Protein AF-A0A936H5B8-F1 (afdb_monomer_lite)

Sequence (161 aa):
MITSVNTLYYQMEAILALGVAGDARPLFEKAIRDHIKKVVDFGRRTDANAVAPPITLPDGRVLNTDAYVASWLARFDGASTNTAKLNVVLKQLWFSSWGAGIDSYNAFRRTGLPNTIQDPIFAPRKFPLRLPYPQEELTLNPNASQFKDVVYDRDAIFWDK

Structure (mmCIF, N/CA/C/O backbone):
data_AF-A0A936H5B8-F1
#
_entry.id   AF-A0A936H5B8-F1
#
loop_
_atom_site.group_PDB
_atom_site.id
_atom_site.type_symbol
_atom_site.label_atom_id
_atom_site.label_alt_id
_atom_site.label_comp_id
_atom_site.label_asym_id
_atom_site.label_entity_id
_atom_site.label_seq_id
_atom_site.pdbx_PDB_ins_code
_atom_site.Cartn_x
_atom_site.Cartn_y
_atom_site.Cartn_z
_atom_site.occupancy
_atom_site.B_iso_or_equiv
_atom_site.auth_seq_id
_atom_site.auth_comp_id
_atom_site.auth_asym_id
_atom_site.auth_atom_id
_atom_site.pdbx_PDB_model_num
ATOM 1 N N . MET A 1 1 ? -13.325 6.760 -2.803 1.00 69.50 1 MET A N 1
ATOM 2 C CA . MET A 1 1 ? -13.229 6.401 -4.236 1.00 69.50 1 MET A CA 1
ATOM 3 C C . MET A 1 1 ? -12.281 5.218 -4.325 1.00 69.50 1 MET A C 1
ATOM 5 O O . MET A 1 1 ? -11.243 5.297 -3.692 1.00 69.50 1 MET A O 1
ATOM 9 N N . ILE A 1 2 ? -12.631 4.148 -5.041 1.00 83.31 2 ILE A N 1
ATOM 10 C CA . ILE A 1 2 ? -11.773 2.960 -5.208 1.00 83.31 2 ILE A CA 1
ATOM 11 C C . ILE A 1 2 ? -11.255 2.948 -6.647 1.00 83.31 2 ILE A C 1
ATOM 13 O O . ILE A 1 2 ? -12.024 3.199 -7.574 1.00 83.31 2 ILE A O 1
ATOM 17 N N . THR A 1 3 ? -9.963 2.679 -6.840 1.00 87.94 3 THR A N 1
ATOM 18 C CA . THR A 1 3 ? -9.367 2.516 -8.175 1.00 87.94 3 THR A CA 1
ATOM 19 C C . THR A 1 3 ? -9.149 1.041 -8.511 1.00 87.94 3 THR A C 1
ATOM 21 O O . THR A 1 3 ? -9.069 0.200 -7.617 1.00 87.94 3 THR A O 1
ATOM 24 N N . SER A 1 4 ? -8.985 0.723 -9.798 1.00 91.06 4 SER A N 1
ATOM 25 C CA . SER A 1 4 ? -8.645 -0.635 -10.250 1.00 91.06 4 SER A CA 1
ATOM 26 C C . SER A 1 4 ? -7.364 -1.178 -9.603 1.00 91.06 4 SER A C 1
ATOM 28 O O . SER A 1 4 ? -7.282 -2.363 -9.296 1.00 91.06 4 SER A O 1
ATOM 30 N N . VAL A 1 5 ? -6.385 -0.306 -9.343 1.00 92.50 5 VAL A N 1
ATOM 31 C CA . VAL A 1 5 ? -5.140 -0.650 -8.644 1.00 92.50 5 VAL A CA 1
ATOM 32 C C . VAL A 1 5 ? -5.414 -1.030 -7.182 1.00 92.50 5 VAL A C 1
ATOM 34 O O . VAL A 1 5 ? -4.864 -2.018 -6.704 1.00 92.50 5 VAL A O 1
ATOM 37 N N . ASN A 1 6 ? -6.307 -0.317 -6.480 1.00 91.06 6 ASN A N 1
ATOM 38 C CA . ASN A 1 6 ? -6.684 -0.676 -5.104 1.00 91.06 6 ASN A CA 1
ATOM 39 C C . ASN A 1 6 ? -7.322 -2.068 -5.039 1.00 91.06 6 ASN A C 1
ATOM 41 O O . ASN A 1 6 ? -6.999 -2.848 -4.148 1.00 91.06 6 ASN A O 1
ATOM 45 N N . THR A 1 7 ? -8.174 -2.410 -6.009 1.00 93.88 7 THR A N 1
ATOM 46 C CA . THR A 1 7 ? -8.798 -3.738 -6.080 1.00 93.88 7 THR A CA 1
ATOM 47 C C . THR A 1 7 ? -7.762 -4.861 -6.158 1.00 93.88 7 THR A C 1
ATOM 49 O O . THR A 1 7 ? -7.933 -5.876 -5.486 1.00 93.88 7 THR A O 1
ATOM 52 N N . LEU A 1 8 ? -6.666 -4.672 -6.903 1.00 96.81 8 LEU A N 1
ATOM 53 C CA . LEU A 1 8 ? -5.576 -5.654 -6.969 1.00 96.81 8 LEU A CA 1
ATOM 54 C C . LEU A 1 8 ? -4.917 -5.854 -5.597 1.00 96.81 8 LEU A C 1
ATOM 56 O O . LEU A 1 8 ? -4.658 -6.990 -5.205 1.00 96.81 8 LEU A O 1
ATOM 60 N N . TYR A 1 9 ? -4.699 -4.777 -4.834 1.00 95.81 9 TYR A N 1
ATOM 61 C CA . TYR A 1 9 ? -4.158 -4.874 -3.474 1.00 95.81 9 TYR A CA 1
ATOM 62 C C . TYR A 1 9 ? -5.076 -5.640 -2.523 1.00 95.81 9 TYR A C 1
ATOM 64 O O . TYR A 1 9 ? -4.596 -6.502 -1.790 1.00 95.81 9 TYR A O 1
ATOM 72 N N . TYR A 1 10 ? -6.386 -5.405 -2.580 1.00 94.88 10 TYR A N 1
ATOM 73 C CA . TYR A 1 10 ? -7.338 -6.139 -1.743 1.00 94.88 10 TYR A CA 1
ATOM 74 C C . TYR A 1 10 ? -7.454 -7.619 -2.134 1.00 94.88 10 TYR A C 1
ATOM 76 O O . TYR A 1 10 ? -7.588 -8.472 -1.260 1.00 94.88 10 TYR A O 1
ATOM 84 N N . GLN A 1 11 ? -7.348 -7.952 -3.426 1.00 97.00 11 GLN A N 1
ATOM 85 C CA . GLN A 1 11 ? -7.287 -9.346 -3.883 1.00 97.00 11 GLN A CA 1
ATOM 86 C C . GLN A 1 11 ? -6.028 -10.054 -3.375 1.00 97.00 11 GLN A C 1
ATOM 88 O O . GLN A 1 11 ? -6.115 -11.160 -2.845 1.00 97.00 11 GLN A O 1
ATOM 93 N N . MET A 1 12 ? -4.863 -9.410 -3.492 1.00 97.75 12 MET A N 1
ATOM 94 C CA . MET A 1 12 ? -3.607 -9.952 -2.966 1.00 97.75 12 MET A CA 1
ATOM 95 C C . MET A 1 12 ? -3.665 -10.162 -1.459 1.00 97.75 12 MET A C 1
ATOM 97 O O . MET A 1 12 ? -3.201 -11.182 -0.959 1.00 97.75 12 MET A O 1
ATOM 101 N N . GLU A 1 13 ? -4.255 -9.219 -0.732 1.00 96.50 13 GLU A N 1
ATOM 102 C CA . GLU A 1 13 ? -4.440 -9.363 0.700 1.00 96.50 13 GLU A CA 1
ATOM 103 C C . GLU A 1 13 ? -5.371 -10.526 1.052 1.00 96.50 13 GLU A C 1
ATOM 105 O O . GLU A 1 13 ? -5.046 -11.307 1.940 1.00 96.50 13 GLU A O 1
ATOM 110 N N . ALA A 1 14 ? -6.485 -10.700 0.338 1.00 97.06 14 ALA A N 1
ATOM 111 C CA . ALA A 1 14 ? -7.370 -11.841 0.553 1.00 97.06 14 ALA A CA 1
ATOM 112 C C . ALA A 1 14 ? -6.644 -13.181 0.324 1.00 97.06 14 ALA A C 1
ATOM 114 O O . ALA A 1 14 ? -6.810 -14.117 1.107 1.00 97.06 14 ALA A O 1
ATOM 115 N N . ILE A 1 15 ? -5.787 -13.262 -0.699 1.00 98.06 15 ILE A N 1
ATOM 116 C CA . ILE A 1 15 ? -4.965 -14.451 -0.971 1.00 98.06 15 ILE A CA 1
ATOM 117 C C . ILE A 1 15 ? -3.962 -14.693 0.168 1.00 98.06 15 ILE A C 1
ATOM 119 O O . ILE A 1 15 ? -3.866 -15.800 0.695 1.00 98.06 15 ILE A O 1
ATOM 123 N N . LEU A 1 16 ? -3.220 -13.660 0.575 1.00 97.12 16 LEU 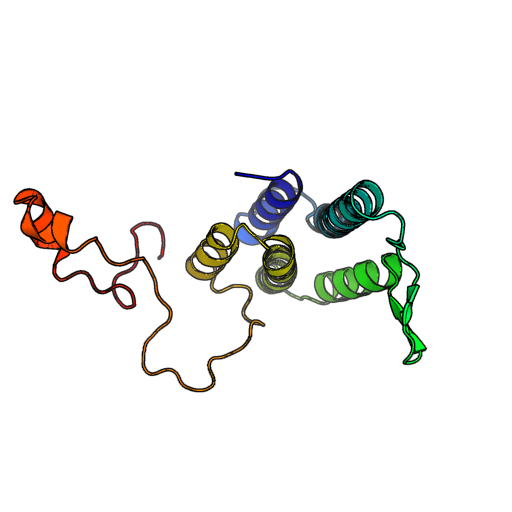A N 1
ATOM 124 C CA . LEU A 1 16 ? -2.107 -13.796 1.518 1.00 97.12 16 LEU A CA 1
ATOM 125 C C . LEU A 1 16 ? -2.558 -13.921 2.981 1.00 97.12 16 LEU A C 1
ATOM 127 O O . LEU A 1 16 ? -1.944 -14.674 3.736 1.00 97.12 16 LEU A O 1
ATOM 131 N N . ALA A 1 17 ? -3.604 -13.199 3.388 1.00 95.56 17 ALA A N 1
ATOM 132 C CA . ALA A 1 17 ? -4.056 -13.119 4.778 1.00 95.56 17 ALA A CA 1
ATOM 133 C C . ALA A 1 17 ? -5.248 -14.032 5.093 1.00 95.56 17 ALA A C 1
ATOM 135 O O . ALA A 1 17 ? -5.339 -14.537 6.208 1.00 95.56 17 ALA A O 1
ATOM 136 N N . LEU A 1 18 ? -6.165 -14.235 4.138 1.00 94.19 18 LEU A N 1
ATOM 137 C CA . LEU A 1 18 ? -7.409 -14.987 4.364 1.00 94.19 18 LEU A CA 1
ATOM 138 C C . LEU A 1 18 ? -7.386 -16.395 3.753 1.00 94.19 18 LEU A C 1
ATOM 140 O O . LEU A 1 18 ? -8.339 -17.149 3.934 1.00 94.19 18 LEU A O 1
ATOM 144 N N . GLY A 1 19 ? -6.320 -16.759 3.031 1.00 90.56 19 GLY A N 1
ATOM 145 C CA . GLY A 1 19 ? -6.185 -18.076 2.404 1.00 90.56 19 GLY A CA 1
ATOM 146 C C . GLY A 1 19 ? -7.120 -18.292 1.212 1.00 90.56 19 GLY A C 1
ATOM 147 O O . GLY A 1 19 ? -7.428 -19.435 0.875 1.00 90.56 19 GLY A O 1
ATOM 148 N N . VAL A 1 20 ? -7.591 -17.215 0.574 1.00 96.75 20 VAL A N 1
ATOM 149 C CA . VAL A 1 20 ? -8.364 -17.313 -0.671 1.00 96.75 20 VAL A CA 1
ATOM 150 C C . VAL A 1 20 ? -7.476 -17.897 -1.774 1.00 96.75 20 VAL A C 1
ATOM 152 O O . VAL A 1 20 ? -6.314 -17.518 -1.912 1.00 96.75 20 VAL A O 1
ATOM 155 N N . ALA A 1 21 ? -8.019 -18.814 -2.577 1.00 95.81 21 ALA A N 1
ATOM 156 C CA . ALA A 1 21 ? -7.286 -19.413 -3.688 1.00 95.81 21 ALA A CA 1
ATOM 157 C C . ALA A 1 21 ? -6.874 -18.354 -4.731 1.00 95.81 21 ALA A C 1
ATOM 159 O O . ALA A 1 21 ? -7.692 -17.539 -5.158 1.00 95.81 21 ALA A O 1
ATOM 160 N N . GLY A 1 22 ? -5.614 -18.390 -5.168 1.00 95.06 22 GLY A N 1
ATOM 161 C CA . GLY A 1 22 ? -5.080 -17.497 -6.196 1.00 95.06 22 GLY A CA 1
ATOM 162 C C . GLY A 1 22 ? -3.563 -17.340 -6.114 1.00 95.06 22 GLY A C 1
ATOM 163 O O . GLY A 1 22 ? -2.930 -17.829 -5.181 1.00 95.06 22 GLY A O 1
ATOM 164 N N . ASP A 1 23 ? -2.987 -16.636 -7.090 1.00 96.25 23 ASP A N 1
ATOM 165 C CA . ASP A 1 23 ? -1.571 -16.258 -7.096 1.00 96.25 23 ASP A CA 1
ATOM 166 C C . ASP A 1 23 ? -1.431 -14.734 -6.967 1.00 96.25 23 ASP A C 1
ATOM 168 O O . ASP A 1 23 ? -1.849 -13.970 -7.840 1.00 96.25 23 ASP A O 1
ATOM 172 N N . ALA A 1 24 ? -0.846 -14.286 -5.854 1.00 97.88 24 ALA A N 1
ATOM 173 C CA . ALA A 1 24 ? -0.652 -12.869 -5.567 1.00 97.88 24 ALA A CA 1
ATOM 174 C C . ALA A 1 24 ? 0.491 -12.240 -6.384 1.00 97.88 24 ALA A C 1
ATOM 176 O O . ALA A 1 24 ? 0.477 -11.032 -6.614 1.00 97.88 24 ALA A O 1
ATOM 177 N N . ARG A 1 25 ? 1.469 -13.023 -6.856 1.00 97.94 25 ARG A N 1
ATOM 178 C CA . ARG A 1 25 ? 2.651 -12.501 -7.558 1.00 97.94 25 ARG A CA 1
ATOM 179 C C . ARG A 1 25 ? 2.326 -11.785 -8.884 1.00 97.94 25 ARG A C 1
ATOM 181 O O . ARG A 1 25 ? 2.783 -10.652 -9.052 1.00 97.94 25 ARG A O 1
ATOM 188 N N . PRO A 1 26 ? 1.537 -12.353 -9.821 1.00 98.38 26 PRO A N 1
ATOM 189 C CA . PRO A 1 26 ? 1.174 -11.659 -11.059 1.00 98.38 26 PRO A CA 1
ATOM 190 C C . PRO A 1 26 ? 0.263 -10.450 -10.806 1.00 98.38 26 PRO A C 1
ATOM 192 O O . PRO A 1 26 ? 0.360 -9.446 -11.513 1.00 98.38 26 PRO A O 1
ATOM 195 N N . LEU A 1 27 ? -0.588 -10.502 -9.774 1.00 98.38 27 LEU A N 1
ATOM 196 C CA . LEU A 1 27 ? -1.396 -9.350 -9.357 1.00 98.38 27 LEU A CA 1
ATOM 197 C C . LEU A 1 27 ? -0.512 -8.211 -8.840 1.00 98.38 27 LEU A C 1
ATOM 199 O O . LEU A 1 27 ? -0.787 -7.046 -9.129 1.00 98.38 27 LEU A O 1
ATOM 203 N N . PHE A 1 28 ? 0.564 -8.545 -8.125 1.00 98.50 28 PHE A N 1
ATOM 204 C CA . PHE A 1 28 ? 1.510 -7.575 -7.591 1.00 98.50 28 PHE A CA 1
ATOM 205 C C . PHE A 1 28 ? 2.256 -6.844 -8.701 1.00 98.50 28 PHE A C 1
ATOM 207 O O . PHE A 1 28 ? 2.279 -5.613 -8.722 1.00 98.50 28 PHE A O 1
ATOM 214 N N . GLU A 1 29 ? 2.789 -7.587 -9.673 1.00 98.44 29 GLU A N 1
ATOM 215 C CA . GLU A 1 29 ? 3.400 -7.000 -10.865 1.00 98.44 29 GLU A CA 1
ATOM 216 C C . GLU A 1 29 ? 2.426 -6.063 -11.588 1.00 98.44 29 GLU A C 1
ATOM 218 O O . GLU A 1 29 ? 2.759 -4.911 -11.887 1.00 98.44 29 GLU A O 1
ATOM 223 N N . LYS A 1 30 ? 1.200 -6.542 -11.826 1.00 98.19 30 LYS A N 1
ATOM 224 C CA . LYS A 1 30 ? 0.162 -5.777 -12.513 1.00 98.19 30 LYS A CA 1
ATOM 225 C C . LYS A 1 30 ? -0.179 -4.483 -11.773 1.00 98.19 30 LYS A C 1
ATOM 227 O O . LYS A 1 30 ? -0.278 -3.439 -12.411 1.00 98.19 30 LYS A O 1
ATOM 232 N N . ALA A 1 31 ? -0.315 -4.524 -10.448 1.00 97.38 31 ALA A N 1
ATOM 233 C CA . ALA A 1 31 ? -0.651 -3.351 -9.641 1.00 97.38 31 ALA A CA 1
ATOM 234 C C . ALA A 1 31 ? 0.399 -2.238 -9.771 1.00 97.38 31 ALA A C 1
ATOM 236 O O . ALA A 1 31 ? 0.044 -1.074 -9.976 1.00 97.38 31 ALA A O 1
ATOM 237 N N . ILE A 1 32 ? 1.688 -2.595 -9.719 1.00 97.69 32 ILE A N 1
ATOM 238 C CA . ILE A 1 32 ? 2.793 -1.638 -9.864 1.00 97.69 32 ILE A CA 1
ATOM 239 C C . ILE A 1 32 ? 2.798 -1.039 -11.276 1.00 97.69 32 ILE A C 1
ATOM 241 O O . ILE A 1 32 ? 2.863 0.184 -11.435 1.00 97.69 32 ILE A O 1
ATOM 245 N N . ARG A 1 33 ? 2.703 -1.888 -12.307 1.00 97.62 33 ARG A N 1
ATOM 246 C CA . ARG A 1 33 ? 2.729 -1.455 -13.712 1.00 97.62 33 ARG A CA 1
ATOM 247 C C . ARG A 1 33 ? 1.547 -0.552 -14.055 1.00 97.62 33 ARG A C 1
ATOM 249 O O . ARG A 1 33 ? 1.755 0.510 -14.640 1.00 97.62 33 ARG A O 1
ATOM 256 N N . ASP A 1 34 ? 0.337 -0.925 -13.648 1.00 96.50 34 ASP A N 1
ATOM 257 C CA . ASP A 1 34 ? -0.876 -0.144 -13.900 1.00 96.50 34 ASP A CA 1
ATOM 258 C C . ASP A 1 34 ? -0.825 1.221 -13.206 1.00 96.50 34 ASP A C 1
ATOM 260 O O . ASP A 1 34 ? -1.211 2.234 -13.794 1.00 96.50 34 ASP A O 1
ATOM 264 N N . HIS A 1 35 ? -0.312 1.274 -11.972 1.00 95.19 35 HIS A N 1
ATOM 265 C CA . HIS A 1 35 ? -0.154 2.535 -11.256 1.00 95.19 35 HIS A CA 1
ATOM 266 C C . HIS A 1 35 ? 0.843 3.467 -11.956 1.00 95.19 35 HIS A C 1
ATOM 268 O O . HIS A 1 35 ? 0.526 4.630 -12.211 1.00 95.19 35 HIS A O 1
ATOM 274 N N . ILE A 1 36 ? 2.026 2.958 -12.319 1.00 95.44 36 ILE A N 1
ATOM 275 C CA . ILE A 1 36 ? 3.039 3.740 -13.041 1.00 95.44 36 ILE A CA 1
ATOM 276 C C . ILE A 1 36 ? 2.480 4.221 -14.383 1.00 95.44 36 ILE A C 1
ATOM 278 O O . ILE A 1 36 ? 2.596 5.405 -14.701 1.00 95.44 36 ILE A O 1
ATOM 282 N N . LYS A 1 37 ? 1.812 3.338 -15.136 1.00 95.25 37 LYS A N 1
ATOM 283 C CA . LYS A 1 37 ? 1.159 3.693 -16.398 1.00 95.25 37 LYS A CA 1
ATOM 284 C C . LYS A 1 37 ? 0.158 4.831 -16.208 1.00 95.25 37 LYS A C 1
ATOM 286 O O . LYS A 1 37 ? 0.209 5.802 -16.954 1.00 95.25 37 LYS A O 1
ATOM 291 N N . LYS A 1 38 ? -0.704 4.758 -15.189 1.00 93.75 38 LYS A N 1
ATOM 292 C CA . LYS A 1 38 ? -1.677 5.816 -14.884 1.00 93.75 38 LYS A CA 1
ATOM 293 C C . LYS A 1 38 ? -0.999 7.170 -14.660 1.00 93.75 38 LYS A C 1
ATOM 295 O O . LYS A 1 38 ? -1.464 8.169 -15.206 1.00 93.75 38 LYS A O 1
ATOM 300 N N . VAL A 1 39 ? 0.071 7.214 -13.864 1.00 92.75 39 VAL A N 1
ATOM 301 C CA . VAL A 1 39 ? 0.802 8.460 -13.568 1.00 92.75 39 VAL A CA 1
ATOM 302 C C . VAL A 1 39 ? 1.463 9.021 -14.828 1.00 92.75 39 VAL A C 1
ATOM 304 O O . VAL A 1 39 ? 1.327 10.210 -15.108 1.00 92.75 39 VAL A O 1
ATOM 307 N N . VAL A 1 40 ? 2.118 8.172 -15.623 1.00 94.69 40 VAL A N 1
ATOM 308 C CA . VAL A 1 40 ? 2.763 8.574 -16.883 1.00 94.69 40 VAL A CA 1
ATOM 309 C C . VAL A 1 40 ? 1.735 9.087 -17.893 1.00 94.69 40 VAL A C 1
ATOM 311 O O . VAL A 1 40 ? 1.916 10.167 -18.453 1.00 94.69 40 VAL A O 1
ATOM 314 N N . ASP A 1 41 ? 0.634 8.360 -18.096 1.00 95.12 41 ASP A N 1
ATOM 315 C CA . ASP A 1 41 ? -0.437 8.757 -19.015 1.00 95.12 41 ASP A CA 1
ATOM 316 C C . ASP A 1 41 ? -1.085 10.081 -18.584 1.00 95.12 41 ASP A C 1
ATOM 318 O O . ASP A 1 41 ? -1.438 10.912 -19.422 1.00 95.12 41 ASP A O 1
ATOM 322 N N . PHE A 1 42 ? -1.263 10.289 -17.275 1.00 94.19 42 PHE A N 1
ATOM 323 C CA . PHE A 1 42 ? -1.758 11.553 -16.732 1.00 94.19 42 PHE A CA 1
ATOM 324 C C . PHE A 1 42 ? -0.779 12.702 -16.997 1.00 94.19 42 PHE A C 1
ATOM 326 O O . PHE A 1 42 ? -1.202 13.745 -17.497 1.00 94.19 42 PHE A O 1
ATOM 333 N N . GLY A 1 43 ? 0.512 12.501 -16.715 1.00 95.12 43 GLY A N 1
ATOM 334 C CA . GLY A 1 43 ? 1.553 13.501 -16.949 1.00 95.12 43 GLY A CA 1
ATOM 335 C C . GLY A 1 43 ? 1.623 13.914 -18.416 1.00 95.12 43 GLY A C 1
ATOM 336 O O . GLY A 1 43 ? 1.476 15.089 -18.724 1.00 95.12 43 GLY A O 1
ATOM 337 N N . ARG A 1 44 ? 1.711 12.945 -19.335 1.00 95.38 44 ARG A N 1
ATOM 338 C CA . ARG A 1 44 ? 1.787 13.201 -20.787 1.00 95.38 44 ARG A CA 1
ATOM 339 C C . ARG A 1 44 ? 0.556 13.883 -21.372 1.00 95.38 44 ARG A C 1
ATOM 341 O O . ARG A 1 44 ? 0.661 14.549 -22.395 1.00 95.38 44 ARG A O 1
ATOM 348 N N . ARG A 1 45 ? -0.615 13.696 -20.761 1.00 96.69 45 ARG A N 1
ATOM 349 C CA . ARG A 1 45 ? -1.842 14.385 -21.179 1.00 96.69 45 ARG A CA 1
ATOM 350 C C . ARG A 1 45 ? -1.897 15.832 -20.686 1.00 96.69 45 ARG A C 1
ATOM 352 O O . ARG A 1 45 ? -2.580 16.641 -21.301 1.00 96.69 45 ARG A O 1
ATOM 359 N N . THR A 1 46 ? -1.232 16.133 -19.573 1.00 96.38 46 THR A N 1
ATOM 360 C CA . THR A 1 46 ? -1.374 17.412 -18.858 1.00 96.38 46 THR A CA 1
ATOM 361 C C . THR A 1 46 ? -0.192 18.352 -19.103 1.00 96.38 46 THR A C 1
ATOM 363 O O . THR A 1 46 ? -0.364 19.565 -19.055 1.00 96.38 46 THR A O 1
ATOM 366 N N . ASP A 1 47 ? 0.990 17.811 -19.396 1.00 96.06 47 ASP A N 1
ATOM 367 C CA . ASP A 1 47 ? 2.217 18.560 -19.661 1.00 96.06 47 ASP A CA 1
ATOM 368 C C . ASP A 1 47 ? 2.905 18.022 -20.924 1.00 96.06 47 ASP A C 1
ATOM 370 O O . ASP A 1 47 ? 3.285 16.850 -21.001 1.00 96.06 47 ASP A O 1
ATOM 374 N N . ALA A 1 48 ? 3.082 18.896 -21.919 1.00 92.94 48 ALA A N 1
ATOM 375 C CA . ALA A 1 48 ? 3.731 18.570 -23.188 1.00 92.94 48 ALA A CA 1
ATOM 376 C C . ALA A 1 48 ? 5.218 18.198 -23.029 1.00 92.94 48 ALA A C 1
ATOM 378 O O . ALA A 1 48 ? 5.768 17.512 -23.889 1.00 92.94 48 ALA A O 1
ATOM 379 N N . ASN A 1 49 ? 5.856 18.612 -21.930 1.00 93.38 49 ASN A N 1
ATOM 380 C CA . ASN A 1 49 ? 7.251 18.300 -21.623 1.00 93.38 49 ASN A CA 1
ATOM 381 C C . ASN A 1 49 ? 7.409 17.018 -20.789 1.00 93.38 49 ASN A C 1
ATOM 383 O O . ASN A 1 49 ? 8.533 16.634 -20.460 1.00 93.38 49 ASN A O 1
ATOM 387 N N . ALA A 1 50 ? 6.313 16.339 -20.432 1.00 92.62 50 ALA A N 1
ATOM 388 C CA . ALA A 1 50 ? 6.380 15.131 -19.623 1.00 92.62 50 ALA A CA 1
ATOM 389 C C . ALA A 1 50 ? 7.071 13.979 -20.374 1.00 92.62 50 ALA A C 1
ATOM 391 O O . ALA A 1 50 ? 6.613 13.490 -21.415 1.00 92.62 50 ALA A O 1
ATOM 392 N N . VAL A 1 51 ? 8.158 13.479 -19.788 1.00 90.75 51 VAL A N 1
ATOM 393 C CA . VAL A 1 51 ? 8.925 12.341 -20.305 1.00 90.75 51 VAL A CA 1
ATOM 394 C C . VAL A 1 51 ? 8.477 11.061 -19.595 1.00 90.75 51 VAL A C 1
ATOM 396 O O . VAL A 1 51 ? 8.249 11.056 -18.387 1.00 90.75 51 VAL A O 1
ATOM 399 N N . ALA A 1 52 ? 8.322 9.967 -20.344 1.00 91.69 52 ALA A N 1
ATOM 400 C CA . ALA A 1 52 ? 8.055 8.646 -19.775 1.00 91.69 52 ALA A CA 1
ATOM 401 C C . ALA A 1 52 ? 9.380 7.914 -19.490 1.00 91.69 52 ALA A C 1
ATOM 403 O O . ALA A 1 52 ? 10.315 8.069 -20.275 1.00 91.69 52 ALA A O 1
ATOM 404 N N . PRO A 1 53 ? 9.471 7.090 -18.429 1.00 93.38 53 PRO A N 1
ATOM 405 C CA . PRO A 1 53 ? 10.597 6.180 -18.239 1.00 93.38 53 PRO A CA 1
ATOM 406 C C . PRO A 1 53 ? 10.834 5.285 -19.476 1.00 93.38 53 PRO A C 1
ATOM 408 O O . PRO A 1 53 ? 9.859 4.850 -20.092 1.00 93.38 53 PRO A O 1
ATOM 411 N N . PRO A 1 54 ? 12.093 4.954 -19.814 1.00 93.75 54 PRO A N 1
ATOM 412 C 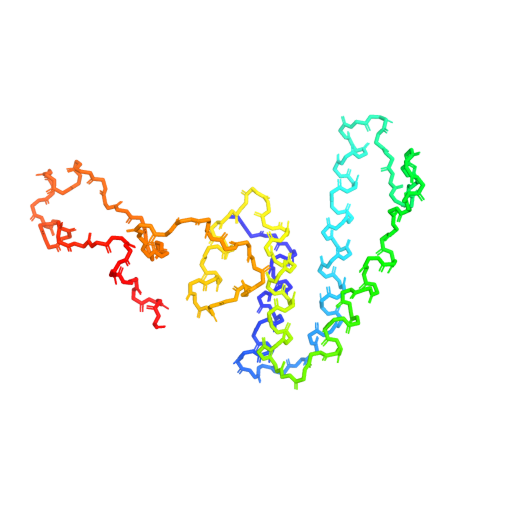CA . PRO A 1 54 ? 13.292 5.235 -19.033 1.00 93.75 54 PRO A CA 1
ATOM 413 C C . PRO A 1 54 ? 13.789 6.683 -19.150 1.00 93.75 54 PRO A C 1
ATOM 415 O O . PRO A 1 54 ? 13.766 7.273 -20.224 1.00 93.75 54 PRO A O 1
ATOM 418 N N . ILE A 1 55 ? 14.266 7.245 -18.036 1.00 92.88 55 ILE A N 1
ATOM 419 C CA . ILE A 1 55 ? 14.837 8.601 -17.975 1.00 92.88 55 ILE A CA 1
ATOM 420 C C . ILE A 1 55 ? 16.166 8.546 -17.231 1.00 92.88 55 ILE A C 1
ATOM 422 O O . ILE A 1 55 ? 16.241 7.949 -16.158 1.00 92.88 55 ILE A O 1
ATOM 426 N N . THR A 1 56 ? 17.187 9.212 -17.763 1.00 94.69 56 THR A N 1
ATOM 427 C CA . THR A 1 56 ? 18.452 9.444 -17.057 1.00 94.69 56 THR A CA 1
ATOM 428 C C . THR A 1 56 ? 18.419 10.823 -16.410 1.00 94.69 56 THR A C 1
ATOM 430 O O . THR A 1 56 ? 18.212 11.827 -17.090 1.00 94.69 56 THR A O 1
ATOM 433 N N . LEU A 1 57 ? 18.590 10.872 -15.092 1.00 91.00 57 LEU A N 1
ATOM 434 C CA . LEU A 1 57 ? 18.668 12.112 -14.326 1.00 91.00 57 LEU A CA 1
ATOM 435 C C . LEU A 1 57 ? 20.041 12.788 -14.506 1.00 91.00 57 LEU A C 1
ATOM 437 O O . LEU A 1 57 ? 21.010 12.110 -14.854 1.00 91.00 57 LEU A O 1
ATOM 441 N N . PRO A 1 58 ? 20.170 14.099 -14.220 1.00 94.06 58 PRO A N 1
ATOM 442 C CA . PRO A 1 58 ? 21.449 14.812 -14.317 1.00 94.06 58 PRO A CA 1
ATOM 443 C C . PRO A 1 58 ? 22.575 14.222 -13.455 1.00 94.06 58 PRO A C 1
ATOM 445 O O . PRO A 1 58 ? 23.746 14.398 -13.769 1.00 94.06 58 PRO A O 1
ATOM 448 N N . ASP A 1 59 ? 22.226 13.507 -12.385 1.00 94.81 59 ASP A N 1
ATOM 449 C CA . ASP A 1 59 ? 23.173 12.808 -11.511 1.00 94.81 59 ASP A CA 1
ATOM 450 C C . ASP A 1 59 ? 23.518 11.381 -11.983 1.00 94.81 59 ASP A C 1
ATOM 452 O O . ASP A 1 59 ? 24.151 10.619 -11.255 1.00 94.81 59 ASP A O 1
ATOM 456 N N . GLY A 1 60 ? 23.096 11.002 -13.193 1.00 93.06 60 GLY A N 1
ATOM 457 C CA . GLY A 1 60 ? 23.397 9.716 -13.823 1.00 93.06 60 GLY A CA 1
ATOM 458 C C . GLY A 1 60 ? 22.472 8.564 -13.422 1.00 93.06 60 GLY A C 1
ATOM 459 O O . GLY A 1 60 ? 22.591 7.473 -13.981 1.00 93.06 60 GLY A O 1
ATOM 460 N N . ARG A 1 61 ? 21.524 8.765 -12.495 1.00 92.12 61 ARG A N 1
ATOM 461 C CA . ARG A 1 61 ? 20.557 7.717 -12.129 1.00 92.12 61 ARG A CA 1
ATOM 462 C C . ARG A 1 61 ? 19.579 7.453 -13.271 1.00 92.12 61 ARG A C 1
ATOM 464 O O . ARG A 1 61 ? 18.986 8.383 -13.811 1.00 92.12 61 ARG A O 1
ATOM 471 N N . VAL A 1 62 ? 19.344 6.177 -13.581 1.00 93.94 62 VAL A N 1
ATOM 472 C CA . VAL A 1 62 ? 18.361 5.755 -14.589 1.00 93.94 62 VAL A CA 1
ATOM 473 C C . VAL A 1 62 ? 17.073 5.307 -13.901 1.00 93.94 62 VAL A C 1
ATOM 475 O O . VAL A 1 62 ? 17.046 4.308 -13.184 1.00 93.94 62 VAL A O 1
ATOM 478 N N . LEU A 1 63 ? 15.987 6.038 -14.137 1.00 92.62 63 LEU A N 1
ATOM 479 C CA . LEU A 1 63 ? 14.640 5.658 -13.725 1.00 92.62 63 LEU A CA 1
ATOM 480 C C . LEU A 1 63 ? 14.056 4.739 -14.794 1.00 92.62 63 LEU A C 1
ATOM 482 O O . LEU A 1 63 ? 13.728 5.205 -15.879 1.00 92.62 63 LEU A O 1
ATOM 486 N N . ASN A 1 64 ? 13.927 3.446 -14.504 1.00 95.94 64 ASN A N 1
ATOM 487 C CA . ASN A 1 64 ? 13.393 2.452 -15.434 1.00 95.94 64 ASN A CA 1
ATOM 488 C C . ASN A 1 64 ? 12.273 1.643 -14.761 1.00 95.94 64 ASN A C 1
ATOM 490 O O . ASN A 1 64 ? 12.450 1.115 -13.662 1.00 95.94 64 ASN A O 1
ATOM 494 N N . THR A 1 65 ? 11.119 1.553 -15.426 1.00 96.38 65 THR A N 1
ATOM 495 C CA . THR A 1 65 ? 9.934 0.866 -14.897 1.00 96.38 65 THR A CA 1
ATOM 496 C C . THR A 1 65 ? 10.164 -0.628 -14.698 1.00 96.38 65 THR A C 1
ATOM 498 O O . THR A 1 65 ? 9.787 -1.150 -13.654 1.00 96.38 65 THR A O 1
ATOM 501 N N . ASP A 1 66 ? 10.807 -1.316 -15.640 1.00 97.44 66 ASP A N 1
ATOM 502 C CA . ASP A 1 66 ? 11.062 -2.755 -15.532 1.00 97.44 66 ASP A CA 1
ATOM 503 C C . ASP A 1 66 ? 12.067 -3.070 -14.427 1.00 97.44 66 ASP A C 1
ATOM 505 O O . ASP A 1 66 ? 11.835 -3.979 -13.634 1.00 97.44 66 ASP A O 1
ATOM 509 N N . ALA A 1 67 ? 13.132 -2.275 -14.303 1.00 97.38 67 ALA A N 1
ATOM 510 C CA . ALA A 1 67 ? 14.089 -2.412 -13.207 1.00 97.38 67 ALA A CA 1
ATOM 511 C C . ALA A 1 67 ? 13.417 -2.187 -11.841 1.00 97.38 67 ALA A C 1
ATOM 513 O O . ALA A 1 67 ? 13.662 -2.932 -10.889 1.00 97.38 67 ALA A O 1
ATOM 514 N N . TYR A 1 68 ? 12.523 -1.196 -11.748 1.00 97.25 68 TYR A N 1
ATOM 515 C CA . TYR A 1 68 ? 11.738 -0.954 -10.541 1.00 97.25 68 TYR A CA 1
ATOM 516 C C . TYR A 1 68 ? 10.826 -2.143 -10.220 1.00 97.25 68 TYR A C 1
ATOM 518 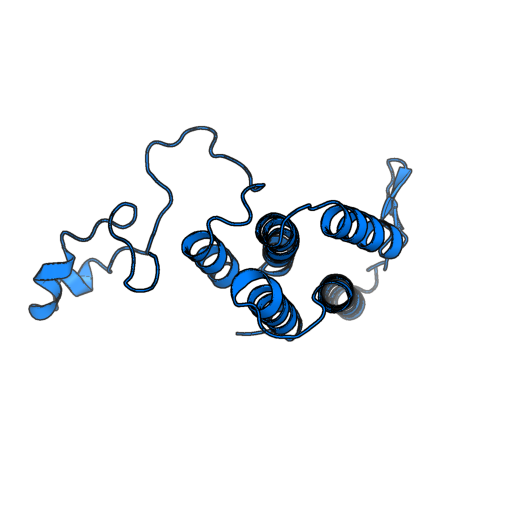O O . TYR A 1 68 ? 10.897 -2.676 -9.113 1.00 97.25 68 TYR A O 1
ATOM 526 N N . VAL A 1 69 ? 10.019 -2.603 -11.181 1.00 98.31 69 VAL A N 1
ATOM 527 C CA . VAL A 1 69 ? 9.111 -3.750 -11.008 1.00 98.31 69 VAL A CA 1
ATOM 528 C C . VAL A 1 69 ? 9.891 -4.999 -10.595 1.00 98.31 69 VAL A C 1
ATOM 530 O O . VAL A 1 69 ? 9.532 -5.638 -9.607 1.00 98.31 69 VAL A O 1
ATOM 533 N N . ALA A 1 70 ? 11.002 -5.300 -11.269 1.00 98.44 70 ALA A N 1
ATOM 534 C CA . ALA A 1 70 ? 11.862 -6.432 -10.940 1.00 98.44 70 ALA A CA 1
ATOM 535 C C . ALA A 1 70 ? 12.399 -6.351 -9.502 1.00 98.44 70 ALA A C 1
ATOM 537 O O . ALA A 1 70 ? 12.378 -7.348 -8.783 1.00 98.44 70 ALA A O 1
ATOM 538 N N . SER A 1 71 ? 12.813 -5.164 -9.042 1.00 98.06 71 SER A N 1
ATOM 539 C CA . SER A 1 71 ? 13.294 -4.982 -7.665 1.00 98.06 71 SER A CA 1
ATOM 540 C C . SER A 1 71 ? 12.221 -5.279 -6.610 1.00 98.06 71 SER A C 1
ATOM 542 O O . SER A 1 71 ? 12.525 -5.826 -5.550 1.00 98.06 71 SER A O 1
ATOM 544 N N . TRP A 1 72 ? 10.957 -4.959 -6.896 1.00 98.31 72 TRP A N 1
ATOM 545 C CA . TRP A 1 72 ? 9.840 -5.240 -5.994 1.00 98.31 72 TRP A CA 1
ATOM 546 C C . TRP A 1 72 ? 9.412 -6.698 -6.039 1.00 98.31 72 TRP A C 1
ATOM 548 O O . TRP A 1 72 ? 9.157 -7.274 -4.983 1.00 98.31 72 TRP A O 1
ATOM 558 N N . LEU A 1 73 ? 9.404 -7.314 -7.221 1.00 98.69 73 LEU A N 1
ATOM 559 C CA . LEU A 1 73 ? 9.164 -8.748 -7.350 1.00 98.69 73 LEU A CA 1
ATOM 560 C C . LEU A 1 73 ? 10.235 -9.559 -6.624 1.00 98.69 73 LEU A C 1
ATOM 562 O O . LEU A 1 73 ? 9.887 -10.467 -5.884 1.00 98.69 73 LEU A O 1
ATOM 566 N N . ALA A 1 74 ? 11.508 -9.167 -6.704 1.00 98.69 74 ALA A N 1
ATOM 567 C CA . ALA A 1 74 ? 12.573 -9.812 -5.938 1.00 98.69 74 ALA A CA 1
ATOM 568 C C . ALA A 1 74 ? 12.348 -9.716 -4.416 1.00 98.69 74 ALA A C 1
ATOM 570 O O . ALA A 1 74 ? 12.581 -10.683 -3.694 1.00 98.69 74 ALA A O 1
ATOM 571 N N . ARG A 1 75 ? 11.847 -8.578 -3.912 1.00 98.31 75 ARG A N 1
ATOM 572 C CA . ARG A 1 75 ? 11.473 -8.425 -2.490 1.00 98.31 75 ARG A CA 1
ATOM 573 C C . ARG A 1 75 ? 10.288 -9.309 -2.107 1.00 98.31 75 ARG A C 1
ATOM 575 O O . ARG A 1 75 ? 10.279 -9.860 -1.012 1.00 98.31 75 ARG A O 1
ATOM 582 N N . PHE A 1 76 ? 9.296 -9.420 -2.986 1.00 98.44 76 PHE A N 1
ATOM 583 C CA . PHE A 1 76 ? 8.132 -10.277 -2.777 1.00 98.44 76 PHE A CA 1
ATOM 584 C C . PHE A 1 76 ? 8.524 -11.761 -2.777 1.00 98.44 76 PHE A C 1
ATOM 586 O O . PHE A 1 76 ? 8.129 -12.505 -1.883 1.00 98.44 76 PHE A O 1
ATOM 593 N N . ASP A 1 77 ? 9.344 -12.176 -3.739 1.00 98.38 77 ASP A N 1
ATOM 594 C CA . ASP A 1 77 ? 9.820 -13.552 -3.887 1.00 98.38 77 ASP A CA 1
ATOM 595 C C . ASP A 1 77 ? 10.778 -13.943 -2.751 1.00 98.38 77 ASP A C 1
ATOM 597 O O . ASP A 1 77 ? 10.745 -15.076 -2.276 1.00 98.38 77 ASP A O 1
ATOM 601 N N . GLY A 1 78 ? 11.584 -12.994 -2.261 1.00 98.25 78 GLY A N 1
ATOM 602 C CA . GLY A 1 78 ? 12.483 -13.185 -1.120 1.00 98.25 78 GLY A CA 1
ATOM 603 C C . GLY A 1 78 ? 11.797 -13.188 0.253 1.00 98.25 78 GLY A C 1
ATOM 604 O O . GLY A 1 78 ? 12.436 -13.519 1.252 1.00 98.25 78 GLY A O 1
ATOM 605 N N . ALA A 1 79 ? 10.515 -12.824 0.340 1.00 97.88 79 ALA A N 1
ATOM 606 C CA . ALA A 1 79 ? 9.773 -12.831 1.594 1.00 97.88 79 ALA A CA 1
ATOM 607 C C . ALA A 1 79 ? 9.309 -14.255 1.958 1.00 97.88 79 ALA A C 1
ATOM 609 O O . ALA A 1 79 ? 8.544 -14.890 1.231 1.00 97.88 79 ALA A O 1
ATOM 610 N N . SER A 1 80 ? 9.743 -14.745 3.123 1.00 96.50 80 SER A N 1
ATOM 611 C CA . SER A 1 80 ? 9.581 -16.148 3.540 1.00 96.50 80 SER A CA 1
ATOM 612 C C . SER A 1 80 ? 8.183 -16.527 4.039 1.00 96.50 80 SER A C 1
ATOM 614 O O . SER A 1 80 ? 7.849 -17.708 4.071 1.00 96.50 80 SER A O 1
ATOM 616 N N . THR A 1 81 ? 7.351 -15.557 4.424 1.00 97.31 81 THR A N 1
ATOM 617 C CA . THR A 1 81 ? 5.999 -15.797 4.954 1.00 97.31 81 THR A CA 1
ATOM 618 C C . THR A 1 81 ? 4.956 -14.976 4.208 1.00 97.31 81 THR A C 1
ATOM 620 O O . THR A 1 81 ? 5.266 -13.926 3.642 1.00 97.31 81 THR A O 1
ATOM 623 N N . ASN A 1 82 ? 3.692 -15.410 4.246 1.00 97.12 82 ASN A N 1
ATOM 624 C CA . ASN A 1 82 ? 2.596 -14.632 3.664 1.00 97.12 82 ASN A CA 1
ATOM 625 C C . ASN A 1 82 ? 2.476 -13.240 4.293 1.00 97.12 82 ASN A C 1
ATOM 627 O O . ASN A 1 82 ? 2.245 -12.275 3.574 1.00 97.12 82 ASN A O 1
ATOM 631 N N . THR A 1 83 ? 2.713 -13.107 5.601 1.00 97.00 83 THR A N 1
ATOM 632 C CA . THR A 1 83 ? 2.749 -11.803 6.280 1.00 97.00 83 THR A CA 1
ATOM 633 C C . THR A 1 83 ? 3.892 -10.927 5.765 1.00 97.00 83 THR A C 1
ATOM 635 O O . THR A 1 83 ? 3.694 -9.740 5.519 1.00 97.00 83 THR A O 1
ATOM 638 N N . ALA A 1 84 ? 5.081 -11.495 5.538 1.00 97.81 84 ALA A N 1
ATOM 639 C CA . ALA A 1 84 ? 6.204 -10.754 4.965 1.00 97.81 84 ALA A CA 1
ATOM 640 C C . ALA A 1 84 ? 5.927 -10.334 3.509 1.00 97.81 84 ALA A C 1
ATOM 642 O O . ALA A 1 84 ? 6.220 -9.200 3.132 1.00 97.81 84 ALA A O 1
ATOM 643 N N . LYS A 1 85 ? 5.289 -11.197 2.708 1.00 98.31 85 LYS A N 1
ATOM 644 C CA . LYS A 1 85 ? 4.812 -10.855 1.357 1.00 98.31 85 LYS A CA 1
ATOM 645 C C . LYS A 1 85 ? 3.768 -9.744 1.401 1.00 98.31 85 LYS A C 1
ATOM 647 O O . LYS A 1 85 ? 3.868 -8.776 0.650 1.00 98.31 85 LYS A O 1
ATOM 652 N N . LEU A 1 86 ? 2.813 -9.834 2.325 1.00 97.69 86 LEU A N 1
ATOM 653 C CA . LEU A 1 86 ? 1.787 -8.818 2.528 1.00 97.69 86 LEU A CA 1
ATOM 654 C C . LEU A 1 86 ? 2.400 -7.471 2.929 1.00 97.69 86 LEU A C 1
ATOM 656 O O . LEU A 1 86 ? 1.961 -6.440 2.434 1.00 97.69 86 LEU A O 1
ATOM 660 N N . ASN A 1 87 ? 3.463 -7.461 3.738 1.00 97.75 87 ASN A N 1
ATOM 661 C CA . ASN A 1 87 ? 4.195 -6.238 4.076 1.00 97.75 87 ASN A CA 1
ATOM 662 C C . ASN A 1 87 ? 4.755 -5.541 2.824 1.00 97.75 87 ASN A C 1
ATOM 664 O O . ASN A 1 87 ? 4.640 -4.324 2.680 1.00 97.75 87 ASN A O 1
ATOM 668 N N . VAL A 1 88 ? 5.322 -6.312 1.888 1.00 98.00 88 VAL A N 1
ATOM 669 C CA . VAL A 1 88 ? 5.832 -5.797 0.606 1.00 98.00 88 VAL A CA 1
ATOM 670 C C . VAL A 1 88 ? 4.688 -5.255 -0.261 1.00 98.00 88 VAL A C 1
ATOM 672 O O . VAL A 1 88 ? 4.799 -4.155 -0.806 1.00 98.00 88 VAL A O 1
ATOM 675 N N . VAL A 1 89 ? 3.572 -5.985 -0.341 1.00 97.50 89 VAL A N 1
ATOM 676 C CA . VAL A 1 89 ? 2.369 -5.585 -1.090 1.00 97.50 89 VAL A CA 1
ATOM 677 C C . VAL A 1 89 ? 1.769 -4.289 -0.537 1.00 97.50 89 VAL A C 1
ATOM 679 O O . VAL A 1 89 ? 1.549 -3.337 -1.287 1.00 97.50 89 VAL A O 1
ATOM 682 N N . LEU A 1 90 ? 1.560 -4.200 0.778 1.00 96.69 90 LEU A N 1
ATOM 683 C CA . LEU A 1 90 ? 0.979 -3.020 1.421 1.00 96.69 90 LEU A CA 1
ATOM 684 C C . LEU A 1 90 ? 1.933 -1.818 1.415 1.00 96.69 90 LEU A C 1
ATOM 686 O O . LEU A 1 90 ? 1.483 -0.673 1.443 1.00 96.69 90 LEU A O 1
ATOM 690 N N . LYS A 1 91 ? 3.247 -2.040 1.275 1.00 96.00 91 LYS A N 1
ATOM 691 C CA . LYS A 1 91 ? 4.196 -0.952 1.010 1.00 96.00 91 LYS A CA 1
ATOM 692 C C . LYS A 1 91 ? 3.988 -0.324 -0.370 1.00 96.00 91 LYS A C 1
ATOM 694 O O . LYS A 1 91 ? 4.125 0.889 -0.501 1.00 96.00 91 LYS A O 1
ATOM 699 N N . GLN A 1 92 ? 3.623 -1.109 -1.383 1.00 95.62 92 GLN A N 1
ATOM 700 C CA . GLN A 1 92 ? 3.238 -0.563 -2.689 1.00 95.62 92 GLN A CA 1
ATOM 701 C C . GLN A 1 92 ? 1.868 0.116 -2.654 1.00 95.62 92 GLN A C 1
ATOM 703 O O . GLN A 1 92 ? 1.724 1.197 -3.229 1.00 95.62 92 GLN A O 1
ATOM 708 N N . LEU A 1 93 ? 0.904 -0.435 -1.902 1.00 94.50 93 LEU A N 1
ATOM 709 C CA . LEU A 1 93 ? -0.359 0.257 -1.628 1.00 94.50 93 LEU A CA 1
ATOM 710 C C . LEU A 1 93 ? -0.084 1.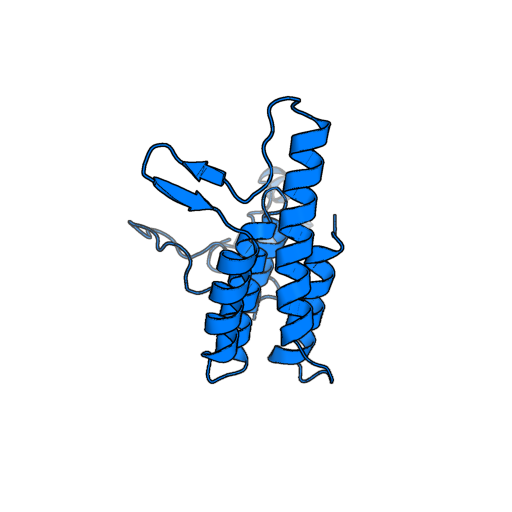653 -1.050 1.00 94.50 93 LEU A C 1
ATOM 712 O O . LEU A 1 93 ? -0.581 2.634 -1.597 1.00 94.50 93 LEU A O 1
ATOM 716 N N . TRP A 1 94 ? 0.777 1.756 -0.029 1.00 92.62 94 TRP A N 1
ATOM 717 C CA . TRP A 1 94 ? 1.171 3.029 0.586 1.00 92.62 94 TRP A CA 1
ATOM 718 C C . TRP A 1 94 ? 1.643 4.072 -0.439 1.00 92.62 94 TRP A C 1
ATOM 720 O O . TRP A 1 94 ? 1.203 5.218 -0.383 1.00 92.62 94 TRP A O 1
ATOM 730 N N . PHE A 1 95 ? 2.490 3.682 -1.399 1.00 92.25 95 PHE A N 1
ATOM 731 C CA . PHE A 1 95 ? 2.951 4.589 -2.458 1.00 92.25 95 PHE A CA 1
ATOM 732 C C . PHE A 1 95 ? 1.855 4.958 -3.461 1.00 92.25 95 PHE A C 1
ATOM 734 O O . PHE A 1 95 ? 1.812 6.091 -3.934 1.00 92.25 95 PHE A O 1
ATOM 741 N N . SER A 1 96 ? 0.972 4.016 -3.789 1.00 91.69 96 SER A N 1
ATOM 742 C CA . SER A 1 96 ? -0.097 4.229 -4.770 1.00 91.69 96 SER A CA 1
ATOM 743 C C . SER A 1 96 ? -1.302 5.014 -4.239 1.00 91.69 96 SER A C 1
ATOM 745 O O . SER A 1 96 ? -2.084 5.551 -5.021 1.00 91.69 96 SER A O 1
ATOM 747 N N . SER A 1 97 ? -1.449 5.117 -2.917 1.00 89.12 97 SER A N 1
ATOM 748 C CA . SER A 1 97 ? -2.564 5.803 -2.252 1.00 89.12 97 SER A CA 1
ATOM 749 C C . SER A 1 97 ? -2.343 7.312 -2.084 1.00 89.12 97 SER A C 1
ATOM 751 O O . SER A 1 97 ? -2.967 7.945 -1.228 1.00 89.12 97 SER A O 1
ATOM 753 N N . TRP A 1 98 ? -1.459 7.926 -2.879 1.00 82.19 98 TRP A N 1
ATOM 754 C CA . TRP A 1 98 ? -1.296 9.379 -2.869 1.00 82.19 98 TRP A CA 1
ATOM 755 C C . TRP A 1 98 ? -2.613 10.063 -3.268 1.00 82.19 98 TRP A C 1
ATOM 757 O O . TRP A 1 98 ? -3.173 9.794 -4.329 1.00 82.19 98 TRP A O 1
ATOM 767 N N . GLY A 1 99 ? -3.134 10.929 -2.394 1.00 79.81 99 GLY A N 1
ATOM 768 C CA . GLY A 1 99 ? -4.463 11.541 -2.542 1.00 79.81 99 GLY A CA 1
ATOM 769 C C . GLY A 1 99 ? -5.631 10.714 -1.977 1.00 79.81 99 GLY A C 1
ATOM 770 O O . GLY A 1 99 ? -6.757 11.201 -1.960 1.00 79.81 99 GLY A O 1
ATOM 771 N N . ALA A 1 100 ? -5.378 9.505 -1.464 1.00 83.31 100 ALA A N 1
ATOM 772 C CA . ALA A 1 100 ? -6.362 8.625 -0.826 1.00 83.31 100 ALA A CA 1
ATOM 773 C C . ALA A 1 100 ? -5.798 7.997 0.467 1.00 83.31 100 ALA A C 1
ATOM 775 O O . ALA A 1 100 ? -5.788 6.783 0.654 1.00 83.31 100 ALA A O 1
ATOM 776 N N . GLY A 1 101 ? -5.315 8.838 1.389 1.00 85.62 101 GLY A N 1
ATOM 777 C CA . GLY A 1 101 ? -4.590 8.389 2.588 1.00 85.62 101 GLY A CA 1
ATOM 778 C C . GLY A 1 101 ? -5.391 7.511 3.560 1.00 85.62 101 GLY A C 1
ATOM 779 O O . GLY A 1 101 ? -4.793 6.807 4.372 1.00 85.62 101 GLY A O 1
ATOM 780 N N . ILE A 1 102 ? -6.726 7.510 3.468 1.00 89.38 102 ILE A N 1
ATOM 781 C CA . ILE A 1 102 ? -7.586 6.713 4.350 1.00 89.38 102 ILE A CA 1
ATOM 782 C C . ILE A 1 102 ? -7.402 5.203 4.145 1.00 89.38 102 ILE A C 1
ATOM 784 O O . ILE A 1 102 ? -7.460 4.451 5.116 1.00 89.38 102 ILE A O 1
ATOM 788 N N . ASP A 1 103 ? -7.118 4.760 2.916 1.00 88.69 103 ASP A N 1
ATOM 789 C CA . ASP A 1 103 ? -6.922 3.339 2.608 1.00 88.69 103 ASP A CA 1
ATOM 790 C C . ASP A 1 103 ? -5.643 2.825 3.261 1.00 88.69 103 ASP A C 1
ATOM 792 O O . ASP A 1 103 ? -5.648 1.807 3.949 1.00 88.69 103 ASP A O 1
ATOM 796 N N . SER A 1 104 ? -4.563 3.589 3.113 1.00 90.38 104 SER A N 1
ATOM 797 C CA . SER A 1 104 ? -3.287 3.324 3.768 1.00 90.38 104 SER A CA 1
ATOM 798 C C . SER A 1 104 ? -3.396 3.356 5.293 1.00 90.38 104 SER A C 1
ATOM 800 O O . SER A 1 104 ? -2.857 2.483 5.968 1.00 90.38 104 SER A O 1
ATOM 802 N N . TYR A 1 105 ? -4.116 4.340 5.840 1.00 91.50 105 TYR A N 1
ATOM 803 C CA . TYR A 1 105 ? -4.335 4.470 7.279 1.00 91.50 105 TYR A CA 1
ATOM 804 C C . TYR A 1 105 ? -5.112 3.278 7.852 1.00 91.50 105 TYR A C 1
ATOM 806 O O . TYR A 1 105 ? -4.714 2.704 8.864 1.00 91.50 105 TYR A O 1
ATOM 814 N N . ASN A 1 106 ? -6.193 2.861 7.191 1.00 91.88 106 ASN A N 1
ATOM 815 C CA . ASN A 1 106 ? -6.993 1.723 7.638 1.00 91.88 106 ASN A CA 1
ATOM 816 C C . ASN A 1 106 ? -6.271 0.384 7.431 1.00 91.88 106 ASN A C 1
ATOM 818 O O . ASN A 1 106 ? -6.380 -0.490 8.289 1.00 91.88 106 ASN A O 1
ATOM 822 N N . ALA A 1 107 ? -5.514 0.222 6.339 1.00 91.94 107 ALA A N 1
ATOM 823 C CA . ALA A 1 107 ? -4.687 -0.963 6.117 1.00 91.94 107 ALA A CA 1
ATOM 824 C C . ALA A 1 107 ? -3.644 -1.121 7.231 1.00 91.94 107 ALA A C 1
ATOM 826 O O . ALA A 1 107 ? -3.527 -2.206 7.802 1.00 91.94 107 ALA A O 1
ATOM 827 N N . PHE A 1 108 ? -2.962 -0.031 7.600 1.00 92.44 108 PHE A N 1
ATOM 828 C CA . PHE A 1 108 ? -1.982 -0.043 8.682 1.00 92.44 108 PHE A CA 1
ATOM 829 C C . PHE A 1 108 ? -2.601 -0.406 10.027 1.00 92.44 108 PHE A C 1
ATOM 831 O O . PHE A 1 108 ? -2.068 -1.265 10.716 1.00 92.44 108 PHE A O 1
ATOM 838 N N . ARG A 1 109 ? -3.754 0.167 10.381 1.00 92.69 109 ARG A N 1
ATOM 839 C CA . ARG A 1 109 ? -4.422 -0.168 11.647 1.00 92.69 109 ARG A CA 1
ATOM 840 C C . ARG A 1 109 ? -4.888 -1.619 11.710 1.00 92.69 109 ARG A C 1
ATOM 842 O O . ARG A 1 109 ? -4.587 -2.313 12.667 1.00 92.69 109 ARG A O 1
ATOM 849 N N . ARG A 1 110 ? -5.506 -2.124 10.637 1.00 92.56 110 ARG A N 1
ATOM 850 C CA . ARG A 1 110 ? -6.025 -3.501 10.603 1.00 92.56 110 ARG A CA 1
ATOM 851 C C . ARG A 1 110 ? -4.931 -4.575 10.573 1.00 92.56 110 ARG A C 1
ATOM 853 O O . ARG A 1 110 ? -5.195 -5.708 10.961 1.00 92.56 110 ARG A O 1
ATOM 860 N N . THR A 1 111 ? -3.745 -4.266 10.044 1.00 93.25 111 THR A N 1
ATOM 861 C CA . THR A 1 111 ? -2.708 -5.283 9.776 1.00 93.25 111 THR A CA 1
ATOM 862 C C . THR A 1 111 ? -1.384 -5.053 10.502 1.00 93.25 111 THR A C 1
ATOM 864 O O . THR A 1 111 ? -0.578 -5.975 10.585 1.00 93.25 111 THR A O 1
ATOM 867 N N . GLY A 1 112 ? -1.117 -3.837 10.984 1.00 92.38 112 GLY A N 1
ATOM 868 C CA . GLY A 1 112 ? 0.210 -3.398 11.426 1.00 92.38 112 GLY A CA 1
ATOM 869 C C . GLY A 1 112 ? 1.219 -3.204 10.283 1.00 92.38 112 GLY A C 1
ATOM 870 O O . GLY A 1 112 ? 2.411 -3.032 10.538 1.00 92.38 112 GLY A O 1
ATOM 871 N N . LEU A 1 113 ? 0.773 -3.262 9.021 1.00 94.81 113 LEU A N 1
ATOM 872 C CA . LEU A 1 113 ? 1.610 -3.224 7.822 1.00 94.81 113 LEU A CA 1
ATOM 873 C C . LEU A 1 113 ? 1.217 -2.050 6.898 1.00 94.81 113 LEU A C 1
ATOM 875 O O . LEU A 1 113 ? 0.046 -1.693 6.812 1.00 94.81 113 LEU A O 1
ATOM 879 N N . PRO A 1 114 ? 2.153 -1.466 6.134 1.00 94.56 114 PRO A N 1
ATOM 880 C CA . PRO A 1 114 ? 3.566 -1.813 6.087 1.00 94.56 114 PRO A CA 1
ATOM 881 C C . PRO A 1 114 ? 4.331 -1.325 7.324 1.00 94.56 114 PRO A C 1
ATOM 883 O O . PRO A 1 114 ? 4.248 -0.157 7.686 1.00 94.56 114 PRO A O 1
ATOM 886 N N . ASN A 1 115 ? 5.159 -2.187 7.914 1.00 92.62 115 ASN A N 1
ATOM 887 C CA . ASN A 1 115 ? 5.991 -1.857 9.084 1.00 92.62 115 ASN A CA 1
ATOM 888 C C . ASN A 1 115 ? 7.366 -1.267 8.713 1.00 92.62 115 ASN A C 1
ATOM 890 O O . ASN A 1 115 ? 8.262 -1.171 9.540 1.00 92.62 115 ASN A O 1
ATOM 894 N N . THR A 1 116 ? 7.537 -0.890 7.445 1.00 88.56 116 THR A N 1
ATOM 895 C CA . THR A 1 116 ? 8.757 -0.280 6.889 1.00 88.56 116 THR A CA 1
ATOM 896 C C . THR A 1 116 ? 8.538 1.192 6.531 1.00 88.56 116 THR A C 1
ATOM 898 O O . THR A 1 116 ? 9.167 1.730 5.614 1.00 88.56 116 THR A O 1
ATOM 901 N N . ILE A 1 117 ? 7.547 1.838 7.146 1.00 87.06 117 ILE A N 1
ATOM 902 C CA . ILE A 1 117 ? 7.322 3.286 7.041 1.00 87.06 117 ILE A CA 1
ATOM 903 C C . ILE A 1 117 ? 8.220 4.031 8.028 1.00 87.06 117 ILE A C 1
ATOM 905 O O . ILE A 1 117 ? 8.861 3.420 8.872 1.00 87.06 117 ILE A O 1
ATOM 909 N N . GLN A 1 118 ? 8.332 5.344 7.851 1.00 84.12 118 GLN A N 1
ATOM 910 C CA . GLN A 1 118 ? 9.215 6.161 8.671 1.00 84.12 118 GLN A CA 1
ATOM 911 C C . GLN A 1 118 ? 8.716 6.214 10.119 1.00 84.12 118 GLN A C 1
ATOM 913 O O . GLN A 1 118 ? 7.556 6.553 10.358 1.00 84.12 118 GLN A O 1
ATOM 918 N N . ASP A 1 119 ? 9.619 5.946 11.060 1.00 84.38 119 ASP A N 1
ATOM 919 C CA . ASP A 1 119 ? 9.351 6.092 12.486 1.00 84.38 119 ASP A CA 1
ATOM 920 C C . ASP A 1 119 ? 9.339 7.570 12.913 1.00 84.38 119 ASP A C 1
ATOM 922 O O . ASP A 1 119 ? 10.070 8.400 12.350 1.00 84.38 119 ASP A O 1
ATOM 926 N N . PRO A 1 120 ? 8.520 7.936 13.915 1.00 84.56 120 PRO A N 1
ATOM 927 C CA . PRO A 1 120 ? 8.526 9.284 14.460 1.00 84.56 120 PRO A CA 1
ATOM 928 C C . PRO A 1 120 ? 9.862 9.582 15.156 1.00 84.56 120 PRO A C 1
ATOM 930 O O . PRO A 1 120 ? 10.366 8.774 15.929 1.00 84.56 120 PRO A O 1
ATOM 933 N N . ILE A 1 121 ? 10.399 10.789 14.946 1.00 89.06 121 ILE A N 1
ATOM 934 C CA . ILE A 1 121 ? 11.615 11.269 15.637 1.00 89.06 121 ILE A CA 1
ATOM 935 C C . ILE A 1 121 ? 11.372 11.377 17.155 1.00 89.06 121 ILE A C 1
ATOM 937 O O . ILE A 1 121 ? 12.270 11.150 17.960 1.00 89.06 121 ILE A O 1
ATOM 941 N N . PHE A 1 122 ? 10.140 11.711 17.544 1.00 90.88 122 PHE A N 1
ATOM 942 C CA . PHE A 1 122 ? 9.673 11.776 18.924 1.00 90.88 122 PHE A CA 1
ATOM 943 C C . PHE A 1 122 ? 8.190 11.386 18.968 1.00 90.88 122 PHE A C 1
ATOM 945 O O . PHE A 1 122 ? 7.403 11.865 18.149 1.00 90.88 122 PHE A O 1
ATOM 952 N N . ALA A 1 123 ? 7.804 10.524 19.911 1.00 85.75 123 ALA A N 1
ATOM 953 C CA . ALA A 1 123 ? 6.452 9.972 20.015 1.00 85.75 123 ALA A CA 1
ATOM 954 C C . ALA A 1 123 ? 5.799 10.341 21.362 1.00 85.75 123 ALA A C 1
ATOM 956 O O . ALA A 1 123 ? 5.720 9.502 22.259 1.00 85.75 123 ALA A O 1
ATOM 957 N N . PRO A 1 124 ? 5.305 11.584 21.536 1.00 88.56 124 PRO A N 1
ATOM 958 C CA . PRO A 1 124 ? 4.611 11.985 22.765 1.00 88.56 124 PRO A CA 1
ATOM 959 C C . PRO A 1 124 ? 3.248 11.300 22.921 1.00 88.56 124 PRO A C 1
ATOM 961 O O . PRO A 1 124 ? 2.634 11.361 23.984 1.00 88.56 124 PRO A O 1
ATOM 964 N N . ARG A 1 125 ? 2.750 10.694 21.841 1.00 86.62 125 ARG A N 1
ATOM 965 C CA . ARG A 1 125 ? 1.466 10.011 21.744 1.00 86.62 125 ARG A CA 1
ATOM 966 C C . ARG A 1 125 ? 1.615 8.737 20.931 1.00 86.62 125 ARG A C 1
ATOM 968 O O . ARG A 1 125 ? 2.565 8.583 20.162 1.00 86.62 125 ARG A O 1
ATOM 975 N N . LYS A 1 126 ? 0.650 7.838 21.101 1.00 89.06 126 LYS A N 1
ATOM 976 C CA . LYS A 1 126 ? 0.543 6.620 20.299 1.00 89.06 126 LYS A CA 1
ATOM 977 C C . LYS A 1 126 ? -0.015 6.944 18.914 1.00 89.06 126 LYS A C 1
ATOM 979 O O . LYS A 1 126 ? -0.547 8.030 18.676 1.00 89.06 126 LYS A O 1
ATOM 984 N N . PHE A 1 127 ? 0.118 5.991 17.996 1.00 89.25 127 PHE A N 1
ATOM 985 C CA . PHE A 1 127 ? -0.475 6.111 16.671 1.00 89.25 127 PHE A CA 1
ATOM 986 C C . PHE A 1 127 ? -2.003 6.292 16.793 1.00 89.25 127 PHE A C 1
ATOM 988 O O . PHE A 1 127 ? -2.638 5.512 17.505 1.00 89.25 127 PHE A O 1
ATOM 995 N N . PRO A 1 128 ? -2.607 7.298 16.134 1.00 91.81 128 PRO A N 1
ATOM 996 C CA . PRO A 1 128 ? -4.051 7.507 16.172 1.00 91.81 128 PRO A CA 1
ATOM 997 C C . PRO A 1 128 ? -4.806 6.278 15.663 1.00 91.81 128 PRO A C 1
ATOM 999 O O . PRO A 1 128 ? -4.546 5.813 14.555 1.00 91.81 128 PRO A O 1
ATOM 1002 N N . LEU A 1 129 ? -5.795 5.808 16.418 1.00 93.19 129 LEU A N 1
ATOM 1003 C CA . LEU A 1 129 ? -6.689 4.705 16.051 1.00 93.19 129 LEU A CA 1
ATOM 1004 C C . LEU A 1 129 ? -8.044 5.194 15.524 1.00 93.19 129 LEU A C 1
ATOM 1006 O O . LEU A 1 129 ? -8.860 4.407 15.056 1.00 93.19 129 LEU A O 1
ATOM 1010 N N . ARG A 1 130 ? -8.322 6.494 15.589 1.00 92.56 130 ARG A N 1
ATOM 1011 C CA . ARG A 1 130 ? -9.519 7.128 15.021 1.00 92.56 130 ARG A CA 1
ATOM 1012 C C . ARG A 1 130 ? -9.335 8.637 14.941 1.00 92.56 130 ARG A C 1
ATOM 1014 O O . ARG A 1 130 ? -8.320 9.170 15.382 1.00 92.56 130 ARG A O 1
ATOM 1021 N N . LEU A 1 131 ? -10.342 9.323 14.410 1.00 91.69 131 LEU A N 1
ATOM 1022 C CA . LEU A 1 131 ? -10.479 10.771 14.554 1.00 91.69 131 LEU A CA 1
ATOM 1023 C C . LEU A 1 131 ? -11.344 11.101 15.782 1.00 91.69 131 LEU A C 1
ATOM 1025 O O . LEU A 1 131 ? -12.250 10.322 16.104 1.00 91.69 131 LEU A O 1
ATOM 1029 N N . PRO A 1 132 ? -11.074 12.225 16.471 1.00 91.12 132 PRO A N 1
ATOM 1030 C CA . PRO A 1 132 ? -11.924 12.700 17.553 1.00 91.12 132 PRO A CA 1
ATOM 1031 C C . PRO A 1 132 ? -13.295 13.122 17.016 1.00 91.12 132 PRO A C 1
ATOM 1033 O O . PRO A 1 132 ? -13.424 13.561 15.871 1.00 91.12 132 PRO A O 1
ATOM 1036 N N . TYR A 1 133 ? -14.319 13.010 17.858 1.00 91.94 133 TYR A N 1
ATOM 1037 C CA . TYR A 1 133 ? -15.629 13.564 17.538 1.00 91.94 133 TYR A CA 1
ATOM 1038 C C . TYR A 1 133 ? -15.575 15.100 17.533 1.00 91.94 133 TYR A C 1
ATOM 1040 O O . TYR A 1 133 ? -14.860 15.679 18.356 1.00 91.94 133 TYR A O 1
ATOM 1048 N N . PRO A 1 134 ? -16.327 15.776 16.644 1.00 93.12 134 PRO A N 1
ATOM 1049 C CA . PRO A 1 134 ? -16.464 17.225 16.696 1.00 93.12 134 PRO A CA 1
ATOM 1050 C C . PRO A 1 134 ? -17.007 17.678 18.055 1.00 93.12 134 PRO A C 1
ATOM 1052 O O . PRO A 1 134 ? -17.954 17.095 18.583 1.00 93.12 134 PRO A O 1
ATOM 1055 N N . GLN A 1 135 ? -16.437 18.745 18.613 1.00 92.12 135 GLN A N 1
ATOM 1056 C CA . GLN A 1 135 ? -16.835 19.245 19.933 1.00 92.12 135 GLN A CA 1
ATOM 1057 C C . GLN A 1 135 ? -18.310 19.679 19.983 1.00 92.12 135 GLN A C 1
ATOM 1059 O O . GLN A 1 135 ? -18.969 19.541 21.017 1.00 92.12 135 GLN A O 1
ATOM 1064 N N . GLU A 1 136 ? -18.833 20.182 18.864 1.00 94.75 136 GLU A N 1
ATOM 1065 C CA . GLU A 1 136 ? -20.231 20.591 18.733 1.00 94.75 136 GLU A CA 1
ATOM 1066 C C . GLU A 1 136 ? -21.179 19.399 18.888 1.00 94.75 136 GLU A C 1
ATOM 1068 O O . GLU A 1 136 ? -22.124 19.488 19.665 1.00 94.75 136 GLU A O 1
ATOM 1073 N N . GLU A 1 137 ? -20.872 18.250 18.275 1.00 94.00 137 GLU A N 1
ATOM 1074 C CA . GLU A 1 137 ? -21.660 17.018 18.434 1.00 94.00 137 GLU A CA 1
ATOM 1075 C C . GLU A 1 137 ? -21.712 16.571 19.897 1.00 94.00 137 GLU A C 1
ATOM 1077 O O . GLU A 1 137 ? -22.772 16.239 20.419 1.00 94.00 137 GLU A O 1
ATOM 1082 N N . LEU A 1 138 ? -20.582 16.637 20.605 1.00 92.38 138 LEU A N 1
ATOM 1083 C CA . LEU A 1 138 ? -20.510 16.251 22.018 1.00 92.38 138 LEU A CA 1
ATOM 1084 C C . LEU A 1 138 ? -21.277 17.203 22.951 1.00 92.38 138 LEU A C 1
ATOM 1086 O O . LEU A 1 138 ? -21.592 16.832 24.087 1.00 92.38 138 LEU A O 1
ATOM 1090 N N . THR A 1 139 ? -21.531 18.434 22.507 1.00 92.19 139 THR A N 1
ATOM 1091 C CA . THR A 1 139 ? -22.214 19.468 23.296 1.00 92.19 139 THR A CA 1
ATOM 1092 C C . THR A 1 139 ? -23.706 19.525 22.983 1.00 92.19 139 THR A C 1
ATOM 1094 O O . THR A 1 139 ? -24.517 19.608 23.902 1.00 92.19 139 THR A O 1
ATOM 1097 N N . LEU A 1 140 ? -24.063 19.481 21.699 1.00 95.00 140 LEU A N 1
ATOM 1098 C CA . LEU A 1 140 ? -25.423 19.700 21.214 1.00 95.00 140 LEU A CA 1
ATOM 1099 C C . LEU A 1 140 ? -26.261 18.419 21.187 1.00 95.00 140 LEU A C 1
ATOM 1101 O O . LEU A 1 140 ? -27.481 18.496 21.317 1.00 95.00 140 LEU A O 1
ATOM 1105 N N . ASN A 1 141 ? -25.637 17.245 21.043 1.00 94.69 141 ASN A N 1
ATOM 1106 C CA . ASN A 1 141 ? -26.347 15.971 21.021 1.00 94.69 141 ASN A CA 1
ATOM 1107 C C . ASN A 1 141 ? -26.306 15.298 22.407 1.00 94.69 141 ASN A C 1
ATOM 1109 O O . ASN A 1 141 ? -25.281 14.715 22.778 1.00 94.69 141 ASN A O 1
ATOM 1113 N N . PRO A 1 142 ? -27.410 15.294 23.180 1.00 92.62 142 PRO A N 1
ATOM 1114 C CA . PRO A 1 142 ? -27.429 14.690 24.515 1.00 92.62 142 PRO A CA 1
ATOM 1115 C C . PRO A 1 142 ? -27.146 13.177 24.501 1.00 92.62 142 PRO A C 1
ATOM 1117 O O . PRO A 1 142 ? -26.655 12.637 25.492 1.00 92.62 142 PRO A O 1
ATOM 1120 N N . ASN A 1 143 ? -27.373 12.497 23.370 1.00 94.00 143 ASN A N 1
ATOM 1121 C CA . ASN A 1 143 ? -27.087 11.068 23.206 1.00 94.00 143 ASN A CA 1
ATOM 1122 C C . ASN A 1 143 ? -25.599 10.771 22.933 1.00 94.00 143 ASN A C 1
ATOM 1124 O O . ASN A 1 143 ? -25.188 9.609 22.944 1.00 94.00 143 ASN A O 1
ATOM 1128 N N . ALA A 1 144 ? -24.777 11.799 22.688 1.00 92.19 144 ALA A N 1
ATOM 1129 C CA . ALA A 1 144 ? -23.352 11.655 22.396 1.00 92.19 144 ALA A CA 1
ATOM 1130 C C . ALA A 1 144 ? -22.454 11.732 23.647 1.00 92.19 144 ALA A C 1
ATOM 1132 O O . ALA A 1 144 ? -21.232 11.662 23.532 1.00 92.19 144 ALA A O 1
ATOM 1133 N N . SER A 1 145 ? -23.032 11.852 24.847 1.00 85.00 145 SER A N 1
ATOM 1134 C CA . SER A 1 145 ? -22.292 12.016 26.109 1.00 85.00 145 SER A CA 1
ATOM 1135 C C . SER A 1 145 ? -21.246 10.921 26.358 1.00 85.00 145 SER A C 1
ATOM 1137 O O . SER A 1 145 ? -20.128 11.241 26.756 1.00 85.00 145 SER A O 1
ATOM 1139 N N . GLN A 1 146 ? -21.563 9.665 26.026 1.00 88.25 146 GLN A N 1
ATOM 1140 C CA . GLN A 1 146 ? -20.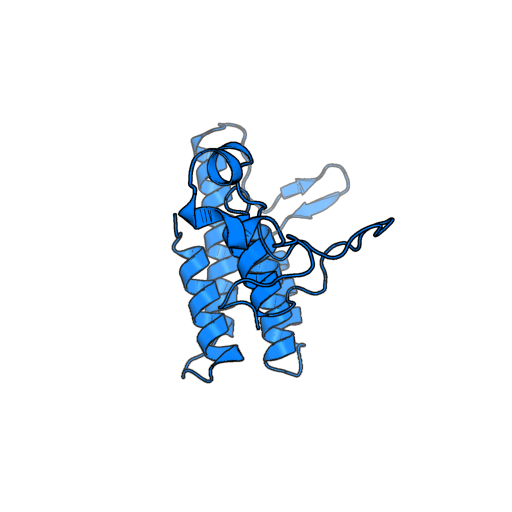655 8.511 26.127 1.00 88.25 146 GLN A CA 1
ATOM 1141 C C . GLN A 1 146 ? -19.372 8.641 25.289 1.00 88.25 146 GLN A C 1
ATOM 1143 O O . GLN A 1 146 ? -18.388 7.955 25.541 1.00 88.25 146 GLN A O 1
ATOM 1148 N N . PHE A 1 147 ? -19.370 9.507 24.274 1.00 90.12 147 PHE A N 1
ATOM 1149 C CA . PHE A 1 147 ? -18.233 9.679 23.376 1.00 90.12 147 PHE A CA 1
ATOM 1150 C C . PHE A 1 147 ? -17.232 10.741 23.850 1.00 90.12 147 PHE A C 1
ATOM 1152 O O . PHE A 1 147 ? -16.182 10.887 23.227 1.00 90.12 147 PHE A O 1
ATOM 1159 N N . LYS A 1 148 ? -17.511 11.453 24.952 1.00 88.44 148 LYS A N 1
ATOM 1160 C CA . LYS A 1 148 ? -16.597 12.454 25.534 1.00 88.44 148 LYS A CA 1
ATOM 1161 C C . LYS A 1 148 ? -15.310 11.840 26.083 1.00 88.44 148 LYS A C 1
ATOM 1163 O O . LYS A 1 148 ? -14.261 12.471 26.010 1.00 88.44 148 LYS A O 1
ATOM 1168 N N . ASP A 1 149 ? -15.391 10.606 26.570 1.00 90.31 149 ASP A N 1
ATOM 1169 C CA . ASP A 1 149 ? -14.256 9.885 27.155 1.00 90.31 149 ASP A CA 1
ATOM 1170 C C . ASP A 1 149 ? -13.469 9.060 26.125 1.00 90.31 149 ASP A C 1
ATOM 1172 O O . ASP A 1 149 ? -12.490 8.396 26.479 1.00 90.31 149 ASP A O 1
ATOM 1176 N N . VAL A 1 150 ? -13.888 9.094 24.852 1.00 91.25 150 VAL A N 1
ATOM 1177 C CA . VAL A 1 150 ? -13.221 8.384 23.757 1.00 91.25 150 VAL A CA 1
ATOM 1178 C C . VAL A 1 150 ? -11.962 9.135 23.345 1.00 91.25 150 VAL A C 1
ATOM 1180 O O . VAL A 1 150 ? -12.007 10.253 22.833 1.00 91.25 150 VAL A O 1
ATOM 1183 N N . VAL A 1 151 ? -10.823 8.476 23.517 1.00 92.50 151 VAL A N 1
ATOM 1184 C CA . VAL A 1 151 ? -9.494 9.010 23.243 1.00 92.50 151 VAL A CA 1
ATOM 1185 C C . VAL A 1 151 ? -8.949 8.397 21.955 1.00 92.50 151 VAL A C 1
ATOM 1187 O O . VAL A 1 151 ? -8.839 7.180 21.810 1.00 92.50 151 VAL A O 1
ATOM 1190 N N . TYR A 1 152 ? -8.587 9.254 21.001 1.00 91.75 152 TYR A N 1
ATOM 1191 C CA . TYR A 1 152 ? -8.324 8.854 19.618 1.00 91.75 152 TYR A CA 1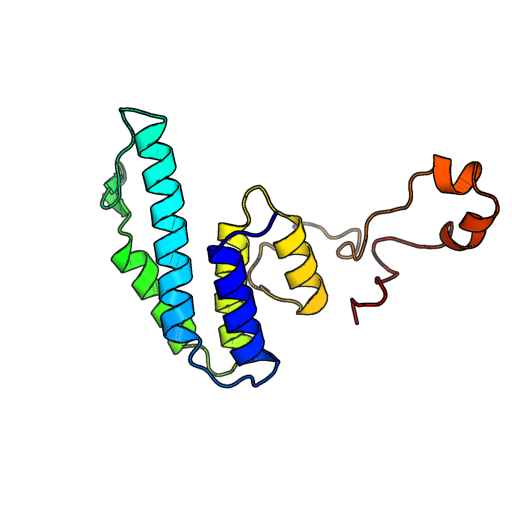
ATOM 1192 C C . TYR A 1 152 ? -7.092 7.954 19.413 1.00 91.75 152 TYR A C 1
ATOM 1194 O O . TYR A 1 152 ? -7.020 7.255 18.408 1.00 91.75 152 TYR A O 1
ATOM 1202 N N . ASP A 1 153 ? -6.121 7.979 20.324 1.00 91.94 153 ASP A N 1
ATOM 1203 C CA . ASP A 1 153 ? -4.869 7.203 20.301 1.00 91.94 153 ASP A CA 1
ATOM 1204 C C . ASP A 1 153 ? -4.852 6.070 21.351 1.00 91.94 153 ASP A C 1
ATOM 1206 O O . ASP A 1 153 ? -3.810 5.465 21.618 1.00 91.94 153 ASP A O 1
ATOM 1210 N N . ARG A 1 154 ? -6.020 5.768 21.937 1.00 92.25 154 ARG A N 1
ATOM 1211 C CA . ARG A 1 154 ? -6.234 4.690 22.916 1.00 92.25 154 ARG A CA 1
ATOM 1212 C C . ARG A 1 154 ? -7.379 3.769 22.510 1.00 92.25 154 ARG A C 1
ATOM 1214 O O . ARG A 1 154 ? -7.230 2.555 22.574 1.00 92.25 154 ARG A O 1
ATOM 1221 N N . ASP A 1 155 ? -8.508 4.346 22.110 1.00 92.94 155 ASP A N 1
ATOM 1222 C CA . ASP A 1 155 ? -9.747 3.606 21.903 1.00 92.94 155 ASP A CA 1
ATOM 1223 C C . ASP A 1 155 ? -9.922 3.280 20.424 1.00 92.94 155 ASP A C 1
ATOM 1225 O O . ASP A 1 155 ? -10.252 4.146 19.608 1.00 92.94 155 ASP A O 1
ATOM 1229 N N . ALA A 1 156 ? -9.697 2.014 20.082 1.00 91.88 156 ALA A N 1
ATOM 1230 C CA . ALA A 1 156 ? -9.841 1.511 18.726 1.00 91.88 156 ALA A CA 1
ATOM 1231 C C . ALA A 1 156 ? -11.308 1.530 18.253 1.00 91.88 156 ALA A C 1
ATOM 1233 O O . ALA A 1 156 ? -12.261 1.578 19.038 1.00 91.88 156 ALA A O 1
ATOM 1234 N N . ILE A 1 157 ? -11.502 1.515 16.935 1.00 91.56 157 ILE A N 1
ATOM 1235 C CA . ILE A 1 157 ? -12.829 1.363 16.319 1.00 91.56 157 ILE A CA 1
ATOM 1236 C C . ILE A 1 157 ? -13.172 -0.133 16.298 1.00 91.56 157 ILE A C 1
ATOM 1238 O O . ILE A 1 157 ? -12.276 -0.961 16.280 1.00 91.56 157 ILE A O 1
ATOM 1242 N N . PHE A 1 158 ? -14.450 -0.514 16.255 1.00 91.88 158 PHE A N 1
ATOM 1243 C CA . PHE A 1 158 ? -14.886 -1.915 16.410 1.00 91.88 158 PHE A CA 1
ATOM 1244 C C . PHE A 1 158 ? -14.206 -2.952 15.484 1.00 91.88 158 PHE A C 1
ATOM 1246 O O . PHE A 1 158 ? -14.186 -4.139 15.805 1.00 91.88 158 PHE A O 1
ATOM 1253 N N . TRP A 1 159 ? -13.714 -2.533 14.314 1.00 91.25 159 TRP A N 1
ATOM 1254 C CA . TRP A 1 159 ? -13.052 -3.398 13.330 1.00 91.25 159 TRP A CA 1
ATOM 1255 C C . TRP A 1 159 ? -11.524 -3.447 13.480 1.00 91.25 159 TRP A C 1
ATOM 1257 O O . TRP A 1 159 ? -10.878 -4.258 12.821 1.00 91.25 159 TRP A O 1
ATOM 1267 N N . ASP A 1 160 ? -10.967 -2.573 14.312 1.00 89.56 160 ASP A N 1
ATOM 1268 C CA . ASP A 1 160 ? -9.548 -2.428 14.614 1.00 89.56 160 ASP A CA 1
ATOM 1269 C C . ASP A 1 160 ? -9.279 -3.220 15.905 1.00 89.56 160 ASP A C 1
ATOM 1271 O O . ASP A 1 160 ? -9.629 -2.766 16.996 1.00 89.56 160 ASP A O 1
ATOM 1275 N N . LYS A 1 161 ? -8.828 -4.473 15.750 1.00 75.19 161 LYS A N 1
ATOM 1276 C CA . LYS A 1 161 ? -8.730 -5.483 16.818 1.00 75.19 161 LYS A CA 1
ATOM 1277 C C . LYS A 1 161 ? -7.298 -5.714 17.268 1.00 75.19 161 LYS A C 1
ATOM 1279 O O . LYS A 1 161 ? -6.428 -5.810 16.377 1.00 75.19 161 LYS A O 1
#

Foldseek 3Di:
DDDPLNVLLVVLCCCLPVVPDDDNLVSLLVSLVVLLVVVQVVCVVPDVPRDRPQDQDPVRDTDHSVVVSVVLSVQLVPQPGSLSNNQSSLVVVCVSCVVPCVVNLVCCLLRVHVVPDDDDPDPPAADFQADQDDPCCCVVPPVCVVRPPPDRRPDHDPNRD

Radius of gyration: 19.84 Å; chains: 1; bounding box: 51×40×50 Å

pLDDT: mean 93.22, std 4.52, range [69.5, 98.69]

Secondary structure (DSSP, 8-state):
---HHHHHHHHHHHHHHH--SS-HHHHHHHHHHHHHHHHHHHHHHH-TTPPPSSEE-TTS-EE-HHHHHHHHHHHHHT--SHHHHHHHHHHHHHHHTTT-HHHHHHHHHHH---TTSPPPS--SSPPPSSPPPPHHHHHH-GGGGGGTT--TTTS--TT--